Protein AF-A0A061RRJ2-F1 (afdb_monomer)

Secondary structure (DSSP, 8-state):
---HHHHHHHTT--SSHHHHS---TT---------SSHHHHHHHHHHHHHHHSPPPPSEEEEEEEEEPPP-PPPP------TTS-GGGHHHHHHHHH-TTEEEEEEEEE-SS-TTEEEEEEEEEHHHHHHHHHHHHHTT-TTS-HHHHHIIIIIIHHHHHTT-

Solvent-accessible surface area (backbone atoms only — not comparable to full-atom values): 9731 Å² total; per-residue (Å²): 130,79,53,73,59,57,51,38,45,74,72,74,42,72,83,51,71,77,73,73,53,72,91,43,99,89,56,89,84,81,92,71,79,92,63,87,46,66,53,21,52,49,7,51,50,43,45,51,48,59,74,77,41,78,81,50,81,61,73,43,74,49,77,72,68,23,41,33,68,62,90,62,76,71,70,90,67,82,84,53,57,96,89,51,64,67,78,48,51,84,49,49,61,50,38,72,74,34,93,56,42,41,81,46,70,80,32,82,21,62,89,91,44,84,77,45,76,20,22,25,40,34,30,28,22,82,52,49,61,56,52,16,54,52,16,37,59,35,58,42,85,86,49,53,63,66,53,24,45,46,46,41,26,25,42,48,41,51,51,68,71,71,113

Structure (mmCIF, N/CA/C/O backbone):
data_AF-A0A061RRJ2-F1
#
_entry.id   AF-A0A061RRJ2-F1
#
loop_
_atom_site.group_PDB
_atom_site.id
_atom_site.type_symbol
_atom_site.label_atom_id
_atom_site.label_alt_id
_atom_site.label_comp_id
_atom_site.label_asym_id
_atom_site.label_entity_id
_atom_site.label_seq_id
_atom_site.pdbx_PDB_ins_code
_atom_site.Cartn_x
_atom_site.Cartn_y
_atom_site.Cartn_z
_atom_site.occupancy
_atom_site.B_iso_or_equiv
_atom_site.auth_seq_id
_atom_site.auth_comp_id
_atom_site.auth_asym_id
_atom_site.auth_atom_id
_atom_site.pdbx_PDB_model_num
ATOM 1 N N . MET A 1 1 ? -15.143 20.075 -4.931 1.00 47.31 1 MET A N 1
ATOM 2 C CA . MET A 1 1 ? -15.137 18.683 -5.434 1.00 47.31 1 MET A CA 1
ATOM 3 C C . MET A 1 1 ? -16.566 18.163 -5.447 1.00 47.31 1 MET A C 1
ATOM 5 O O . MET A 1 1 ? -17.317 18.589 -4.573 1.00 47.31 1 MET A O 1
ATOM 9 N N . PRO A 1 2 ? -16.950 17.314 -6.417 1.00 54.75 2 PRO A N 1
ATOM 10 C CA . PRO A 1 2 ? -18.265 16.673 -6.421 1.00 54.75 2 PRO A CA 1
ATOM 11 C C . PRO A 1 2 ? -18.467 15.839 -5.149 1.00 54.75 2 PRO A C 1
ATOM 13 O O . PRO A 1 2 ? -17.498 15.345 -4.566 1.00 54.75 2 PRO A O 1
ATOM 16 N N . SER A 1 3 ? -19.717 15.679 -4.715 1.00 67.12 3 SER A N 1
ATOM 17 C CA . SER A 1 3 ? -20.041 14.717 -3.660 1.00 67.12 3 SER A CA 1
ATOM 18 C C . SER A 1 3 ? -19.741 13.284 -4.137 1.00 67.12 3 SER A C 1
ATOM 20 O O . SER A 1 3 ? -19.756 13.030 -5.346 1.00 67.12 3 SER A O 1
ATOM 22 N N . PRO A 1 4 ? -19.507 12.317 -3.229 1.00 61.19 4 PRO A N 1
ATOM 23 C CA . PRO A 1 4 ? -19.346 10.915 -3.616 1.00 61.19 4 PRO A CA 1
ATOM 24 C C . PRO A 1 4 ? -20.496 10.405 -4.497 1.00 61.19 4 PRO A C 1
ATOM 26 O O . PRO A 1 4 ? -20.253 9.717 -5.483 1.00 61.19 4 PRO A O 1
ATOM 29 N N . GLU A 1 5 ? -21.739 10.805 -4.210 1.00 68.62 5 GLU A N 1
ATOM 30 C CA . GLU A 1 5 ? -22.900 10.464 -5.043 1.00 68.62 5 GLU A CA 1
ATOM 31 C C . GLU A 1 5 ? -22.804 11.039 -6.459 1.00 68.62 5 GLU A C 1
ATOM 33 O O . GLU A 1 5 ? -23.085 10.330 -7.422 1.00 68.62 5 GLU A O 1
ATOM 38 N N . GLN A 1 6 ? -22.394 12.304 -6.598 1.00 72.94 6 GLN A N 1
ATOM 39 C CA . GLN A 1 6 ? -22.202 12.937 -7.905 1.00 72.94 6 GLN A CA 1
ATOM 40 C C . GLN A 1 6 ? -21.088 12.249 -8.702 1.00 72.94 6 GLN A C 1
ATOM 42 O O . GLN A 1 6 ? -21.236 12.053 -9.907 1.00 72.94 6 GLN A O 1
ATOM 47 N N . TYR A 1 7 ? -20.003 11.845 -8.034 1.00 68.88 7 TYR A N 1
ATOM 48 C CA . TYR A 1 7 ? -18.914 11.094 -8.655 1.00 68.88 7 TYR A CA 1
ATOM 49 C C . TYR A 1 7 ? -19.383 9.722 -9.160 1.00 68.88 7 TYR A C 1
ATOM 51 O O . TYR A 1 7 ? -19.261 9.442 -10.350 1.00 68.88 7 TYR A O 1
ATOM 59 N N . PHE A 1 8 ? -19.987 8.888 -8.308 1.00 69.19 8 PHE A N 1
ATOM 60 C CA . PHE A 1 8 ? -20.444 7.553 -8.720 1.00 69.19 8 PHE A CA 1
ATOM 61 C C . PHE A 1 8 ? -21.532 7.611 -9.796 1.00 69.19 8 PHE A C 1
ATOM 63 O O . PHE A 1 8 ? -21.497 6.833 -10.748 1.00 69.19 8 PHE A O 1
ATOM 70 N N . TRP A 1 9 ? -22.446 8.579 -9.706 1.00 74.94 9 TRP A N 1
ATOM 71 C CA . TRP A 1 9 ? -23.460 8.781 -10.736 1.00 74.94 9 TRP A CA 1
ATOM 72 C C . TRP A 1 9 ? -22.849 9.152 -12.094 1.00 74.94 9 TRP A C 1
ATOM 74 O O . TRP A 1 9 ? -23.300 8.641 -13.118 1.00 74.94 9 TRP A O 1
ATOM 84 N N . SER A 1 10 ? -21.785 9.964 -12.114 1.00 76.88 10 SER A N 1
ATOM 85 C CA . SER A 1 10 ? -21.071 10.310 -13.354 1.00 76.88 10 SER A CA 1
ATOM 86 C C . SER A 1 10 ? -20.431 9.100 -14.050 1.00 76.88 10 SER A C 1
ATOM 88 O O . SER A 1 10 ? -20.246 9.117 -15.263 1.00 76.88 10 SER A O 1
ATOM 90 N N . LEU A 1 11 ? -20.150 8.031 -13.295 1.00 71.06 11 LEU A N 1
ATOM 91 C CA . LEU A 1 11 ? -19.614 6.764 -13.798 1.00 71.06 11 LEU A CA 1
ATOM 92 C C . LEU A 1 11 ? -20.712 5.766 -14.208 1.00 71.06 11 LEU A C 1
ATOM 94 O O . LEU A 1 11 ? -20.408 4.623 -14.537 1.00 71.06 11 LEU A O 1
ATOM 98 N N . GLY A 1 12 ? -21.990 6.160 -14.149 1.00 75.62 12 GLY A N 1
ATOM 99 C CA . GLY A 1 12 ? -23.122 5.263 -14.396 1.00 75.62 12 GLY A CA 1
ATOM 100 C C . GLY A 1 12 ? -23.344 4.227 -13.289 1.00 75.62 12 GLY A C 1
ATOM 101 O O . GLY A 1 12 ? -24.054 3.246 -13.507 1.00 75.62 12 GLY A O 1
ATOM 102 N N . LEU A 1 13 ? -22.748 4.423 -12.107 1.00 72.88 13 LEU A N 1
ATOM 103 C CA . LEU A 1 13 ? -22.877 3.507 -10.977 1.00 72.88 13 LEU A CA 1
ATOM 104 C C . LEU A 1 13 ? -24.090 3.868 -10.098 1.00 72.88 13 LEU A C 1
ATOM 106 O O . LEU A 1 13 ? -24.445 5.045 -9.962 1.00 72.88 13 LEU A O 1
ATOM 110 N N . PRO A 1 14 ? -24.752 2.866 -9.490 1.00 68.44 14 PRO A N 1
ATOM 111 C CA . PRO A 1 14 ? -25.908 3.084 -8.627 1.00 68.44 14 PRO A CA 1
ATOM 112 C C . PRO A 1 14 ? -25.559 3.906 -7.374 1.00 68.44 14 PRO A C 1
ATOM 114 O O . PRO A 1 14 ? -24.470 3.806 -6.812 1.00 68.44 14 PRO A O 1
ATOM 117 N N . LYS A 1 15 ? -26.523 4.715 -6.909 1.00 63.34 15 LYS A N 1
ATOM 118 C CA . LYS A 1 15 ? -26.344 5.652 -5.780 1.00 63.34 15 LYS A CA 1
ATOM 119 C C . LYS A 1 15 ? -26.155 4.961 -4.425 1.00 63.34 15 LYS A C 1
ATOM 121 O O . LYS A 1 15 ? -25.614 5.553 -3.496 1.00 63.34 15 LYS A O 1
ATOM 126 N N . THR A 1 16 ? -26.613 3.721 -4.283 1.00 60.88 16 THR A N 1
ATOM 127 C CA . THR A 1 16 ? -26.566 2.990 -3.015 1.00 60.88 16 THR A CA 1
ATOM 128 C C . THR A 1 16 ? -25.280 2.175 -2.902 1.00 60.88 16 THR A C 1
ATOM 130 O O . THR A 1 16 ? -25.050 1.229 -3.653 1.00 60.88 16 THR A O 1
ATOM 133 N N . ARG A 1 17 ? -24.459 2.495 -1.893 1.00 56.56 17 ARG A N 1
ATOM 134 C CA . ARG A 1 17 ? -23.168 1.840 -1.589 1.00 56.56 17 ARG A CA 1
ATOM 135 C C . ARG A 1 17 ? -23.223 0.304 -1.616 1.00 56.56 17 ARG A C 1
ATOM 137 O O . ARG A 1 17 ? -22.302 -0.328 -2.119 1.00 56.56 17 ARG A O 1
ATOM 144 N N . GLY A 1 18 ? -24.321 -0.279 -1.123 1.00 55.06 18 GLY A N 1
ATOM 145 C CA . GLY A 1 18 ? -24.535 -1.732 -1.064 1.00 55.06 18 GLY A CA 1
ATOM 146 C C . GLY A 1 18 ? -24.726 -2.425 -2.419 1.00 55.06 18 GLY A C 1
ATOM 147 O O . GLY A 1 18 ? -24.710 -3.647 -2.472 1.00 55.06 18 GLY A O 1
ATOM 148 N N . THR A 1 19 ? -24.893 -1.670 -3.508 1.00 55.03 19 THR A N 1
ATOM 149 C CA . THR A 1 19 ? -24.956 -2.215 -4.878 1.00 55.03 19 THR A CA 1
ATOM 150 C C . THR A 1 19 ? -23.648 -2.046 -5.651 1.00 55.03 19 THR A C 1
ATOM 152 O O . THR A 1 19 ? -23.443 -2.727 -6.650 1.00 55.03 19 THR A O 1
ATOM 155 N N . VAL A 1 20 ? -22.746 -1.176 -5.178 1.00 58.25 20 VAL A N 1
ATOM 156 C CA . VAL A 1 20 ? -21.423 -0.949 -5.784 1.00 58.25 20 VAL A CA 1
ATOM 157 C C . VAL A 1 20 ? -20.440 -2.049 -5.377 1.00 58.25 20 VAL A C 1
ATOM 159 O O . VAL A 1 20 ? -19.668 -2.522 -6.207 1.00 58.25 20 VAL A O 1
ATOM 162 N N . PHE A 1 21 ? -20.497 -2.501 -4.121 1.00 58.69 21 PHE A N 1
ATOM 163 C CA . PHE A 1 21 ? -19.694 -3.623 -3.635 1.00 58.69 21 PHE A CA 1
ATOM 164 C C . PHE A 1 21 ? -20.575 -4.868 -3.508 1.00 58.69 21 PHE A C 1
ATOM 166 O O . PHE A 1 21 ? -21.401 -4.924 -2.595 1.00 58.69 21 PHE A O 1
ATOM 173 N N . PRO A 1 22 ? -20.448 -5.865 -4.404 1.00 56.50 22 PRO A N 1
ATOM 174 C CA . PRO A 1 22 ? -21.238 -7.079 -4.290 1.00 56.50 22 PRO A CA 1
ATOM 175 C C . PRO A 1 22 ? -20.864 -7.799 -2.992 1.00 56.50 22 PRO A C 1
ATOM 177 O O . PRO A 1 22 ? -19.691 -8.062 -2.743 1.00 56.50 22 PRO A O 1
ATOM 180 N N . VAL A 1 23 ? -21.855 -8.150 -2.175 1.00 60.72 23 VAL A N 1
ATOM 181 C CA . VAL A 1 23 ? -21.630 -8.999 -1.001 1.00 60.72 23 VAL A CA 1
ATOM 182 C C . VAL A 1 23 ? -21.307 -10.404 -1.510 1.00 60.72 23 VAL A C 1
ATOM 184 O O . VAL A 1 23 ? -22.187 -11.129 -1.973 1.00 60.72 23 VAL A O 1
ATOM 187 N N . ARG A 1 24 ? -20.026 -10.774 -1.489 1.00 69.06 24 ARG A N 1
ATOM 188 C CA . ARG A 1 24 ? -19.548 -12.131 -1.788 1.00 69.06 24 ARG A CA 1
ATOM 189 C C . ARG A 1 24 ? -18.813 -12.676 -0.571 1.00 69.06 24 ARG A C 1
ATOM 191 O O . ARG A 1 24 ? -18.217 -11.908 0.172 1.00 69.06 24 ARG A O 1
ATOM 198 N N . ALA A 1 25 ? -18.804 -13.998 -0.401 1.00 72.31 25 ALA A N 1
ATOM 199 C CA . ALA A 1 25 ? -18.144 -14.658 0.734 1.00 72.31 25 ALA A CA 1
ATOM 200 C C . ALA A 1 25 ? -16.634 -14.359 0.837 1.00 72.31 25 ALA A C 1
ATOM 202 O O . ALA A 1 25 ? -16.050 -14.492 1.903 1.00 72.31 25 ALA A O 1
ATOM 203 N N . ASN A 1 26 ? -16.008 -13.951 -0.268 1.00 70.44 26 ASN A N 1
ATOM 204 C CA . ASN A 1 26 ? -14.598 -13.580 -0.351 1.00 70.44 26 ASN A CA 1
ATOM 205 C C . ASN A 1 26 ? -14.359 -12.057 -0.343 1.00 70.44 26 ASN A C 1
ATOM 207 O O . ASN A 1 26 ? -13.258 -11.618 -0.668 1.00 70.44 26 ASN A O 1
ATOM 211 N N . ILE A 1 27 ? -15.384 -11.252 -0.044 1.00 73.12 27 ILE A N 1
ATOM 212 C CA . ILE A 1 27 ? -15.290 -9.794 0.058 1.00 73.12 27 ILE A CA 1
ATOM 213 C C . ILE A 1 27 ? -15.541 -9.407 1.513 1.00 73.12 27 ILE A C 1
ATOM 215 O O . ILE A 1 27 ? -16.649 -9.546 2.027 1.00 73.12 27 ILE A O 1
ATOM 219 N N . PHE A 1 28 ? -14.500 -8.890 2.158 1.00 76.12 28 PHE A N 1
ATOM 220 C CA . PHE A 1 28 ? -14.564 -8.373 3.519 1.00 76.12 28 PHE A CA 1
ATOM 221 C C . PHE A 1 28 ? -14.839 -6.871 3.463 1.00 76.12 28 PHE A C 1
ATOM 223 O O . PHE A 1 28 ? -14.078 -6.122 2.852 1.00 76.12 28 PHE A O 1
ATOM 230 N N . VAL A 1 29 ? -15.946 -6.437 4.067 1.00 75.88 29 VAL A N 1
ATOM 231 C CA . VAL A 1 29 ? -16.327 -5.021 4.132 1.00 75.88 29 VAL A CA 1
ATOM 232 C C . VAL A 1 29 ? -16.228 -4.555 5.573 1.00 75.88 29 VAL A C 1
ATOM 234 O O . VAL A 1 29 ? -16.956 -5.033 6.439 1.00 75.88 29 VAL A O 1
ATOM 237 N N . GLU A 1 30 ? -15.350 -3.587 5.804 1.00 73.19 30 GLU A N 1
ATOM 238 C CA . GLU A 1 30 ? -15.086 -3.030 7.122 1.00 73.19 30 GLU A CA 1
ATOM 239 C C . GLU A 1 30 ? -15.675 -1.623 7.243 1.00 73.19 30 GLU A C 1
ATOM 241 O O . GLU A 1 30 ? -15.426 -0.756 6.403 1.00 73.19 30 GLU A O 1
ATOM 246 N N . SER A 1 31 ? -16.415 -1.361 8.321 1.00 73.44 31 SER A N 1
ATOM 247 C CA . SER A 1 31 ? -16.716 0.016 8.718 1.00 73.44 31 SER A CA 1
ATOM 248 C C . SER A 1 31 ? -15.607 0.532 9.622 1.00 73.44 31 SER A C 1
ATOM 250 O O . SER A 1 31 ? -15.469 0.093 10.759 1.00 73.44 31 SER A O 1
ATOM 252 N N . VAL A 1 32 ? -14.822 1.477 9.113 1.00 72.62 32 VAL A N 1
ATOM 253 C CA . VAL A 1 32 ? -13.677 2.053 9.824 1.00 72.62 32 VAL A CA 1
ATOM 254 C C . VAL A 1 32 ? -13.974 3.471 10.306 1.00 72.62 32 VAL A C 1
ATOM 256 O O . VAL A 1 32 ? -14.551 4.289 9.586 1.00 72.62 32 VAL A O 1
ATOM 259 N N . GLU A 1 33 ? -13.554 3.786 11.531 1.00 80.50 33 GLU A N 1
ATOM 260 C CA . GLU A 1 33 ? -13.591 5.152 12.057 1.00 80.50 33 GLU A CA 1
ATOM 261 C C . GLU A 1 33 ? -12.654 6.042 11.236 1.00 80.50 33 GLU A C 1
ATOM 263 O O . GLU A 1 33 ? -11.536 5.629 10.927 1.00 80.50 33 GLU A O 1
ATOM 268 N N . LYS A 1 34 ? -13.075 7.265 10.898 1.00 78.75 34 LYS A N 1
ATOM 269 C CA . LYS A 1 34 ? -12.271 8.201 10.103 1.00 78.75 34 LYS A CA 1
ATOM 270 C C . LYS 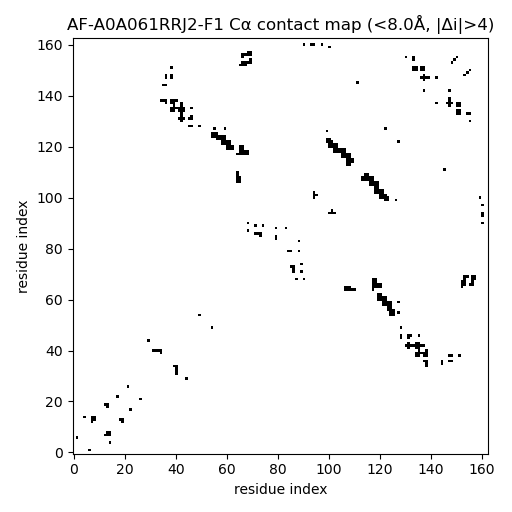A 1 34 ? -10.916 8.472 10.772 1.00 78.75 34 LYS A C 1
ATOM 272 O O . LYS A 1 34 ? -10.864 8.957 11.899 1.00 78.75 34 LYS A O 1
ATOM 277 N N . LYS A 1 35 ? -9.823 8.204 10.052 1.00 82.31 35 LYS A N 1
ATOM 278 C CA . LYS A 1 35 ? -8.449 8.530 10.472 1.00 82.31 35 LYS A CA 1
ATOM 279 C C . LYS A 1 35 ? -7.838 9.613 9.578 1.00 82.31 35 LYS A C 1
ATOM 281 O O . LYS A 1 35 ? -8.483 10.134 8.669 1.00 82.31 35 LYS A O 1
ATOM 286 N N . LYS A 1 36 ? -6.601 9.996 9.905 1.00 81.25 36 LYS A N 1
ATOM 287 C CA . LYS A 1 36 ? -5.814 11.038 9.221 1.00 81.25 36 LYS A CA 1
ATOM 288 C C . LYS A 1 36 ? -5.535 10.687 7.753 1.00 81.25 36 LYS A C 1
ATOM 290 O O . LYS A 1 36 ? -5.583 11.568 6.897 1.00 81.25 36 LYS A O 1
ATOM 295 N N . THR A 1 37 ? -5.290 9.408 7.494 1.00 79.69 37 THR A N 1
ATOM 296 C CA . THR A 1 37 ? -5.164 8.781 6.176 1.00 79.69 37 THR A CA 1
ATOM 297 C C . THR A 1 37 ? -5.964 7.481 6.179 1.00 79.69 37 THR A C 1
ATOM 299 O O . THR A 1 37 ? -6.211 6.894 7.240 1.00 79.69 37 THR A O 1
ATOM 302 N N . ASP A 1 38 ? -6.369 7.032 5.001 1.00 78.88 38 ASP A N 1
ATOM 303 C CA . ASP A 1 38 ? -6.945 5.704 4.793 1.00 78.88 38 ASP A CA 1
ATOM 304 C C . ASP A 1 38 ? -5.893 4.587 4.970 1.00 78.88 38 ASP A C 1
ATOM 306 O O . ASP A 1 38 ? -6.224 3.497 5.428 1.00 78.88 38 ASP A O 1
ATOM 310 N N . LEU A 1 39 ? -4.608 4.882 4.742 1.00 83.69 39 LEU A N 1
ATOM 311 C CA . LEU A 1 39 ? -3.466 3.992 4.991 1.00 83.69 39 LEU A CA 1
ATOM 312 C C . LEU A 1 39 ? -3.472 3.427 6.418 1.00 83.69 39 LEU A C 1
ATOM 314 O O . LEU A 1 39 ? -3.261 2.231 6.609 1.00 83.69 39 LEU A O 1
ATOM 318 N N . CYS A 1 40 ? -3.792 4.255 7.417 1.00 86.44 40 CYS A N 1
ATOM 319 C CA . CYS A 1 40 ? -3.910 3.801 8.803 1.00 86.44 40 CYS A CA 1
ATOM 320 C C . CYS A 1 40 ? -5.067 2.807 8.965 1.00 86.44 40 CYS A C 1
ATOM 322 O O . CYS A 1 40 ? -4.925 1.773 9.617 1.00 86.44 40 CYS A O 1
ATOM 324 N N . GLN A 1 41 ? -6.214 3.092 8.344 1.00 85.75 41 GLN A N 1
ATOM 325 C CA . GLN A 1 41 ? -7.379 2.209 8.392 1.00 85.75 41 GLN A CA 1
ATOM 326 C C . GLN A 1 41 ? -7.068 0.861 7.727 1.00 85.75 41 GLN A C 1
ATOM 328 O O . GLN A 1 41 ? -7.419 -0.181 8.276 1.00 85.75 41 GLN A O 1
ATOM 333 N N . HIS A 1 42 ? -6.338 0.873 6.607 1.00 83.62 42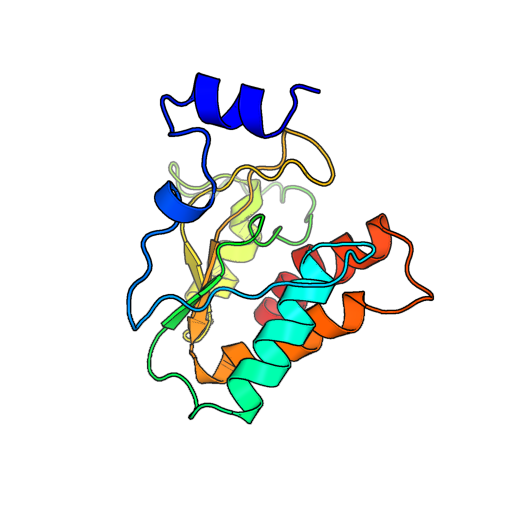 HIS A N 1
ATOM 334 C CA . HIS A 1 42 ? -5.850 -0.336 5.947 1.00 83.62 42 HIS A CA 1
ATOM 335 C C . HIS A 1 42 ? -4.868 -1.118 6.818 1.00 83.62 42 HIS A C 1
ATOM 337 O O . HIS A 1 42 ? -5.021 -2.329 6.949 1.00 83.62 42 HIS A O 1
ATOM 343 N N . GLY A 1 43 ? -3.913 -0.450 7.469 1.00 87.25 43 GLY A N 1
ATOM 344 C CA . GLY A 1 43 ? -2.979 -1.096 8.393 1.00 87.25 43 GLY A CA 1
ATOM 345 C C . GLY A 1 43 ? -3.686 -1.793 9.555 1.00 87.25 43 GLY A C 1
ATOM 346 O O . GLY A 1 43 ? -3.399 -2.954 9.846 1.00 87.25 43 GLY A O 1
ATOM 347 N N . LEU A 1 44 ? -4.665 -1.127 10.175 1.00 88.19 44 LEU A N 1
ATOM 348 C CA . LEU A 1 44 ? -5.464 -1.705 11.261 1.00 88.19 44 LEU A CA 1
ATOM 349 C C . LEU A 1 44 ? -6.314 -2.890 10.786 1.00 88.19 44 LEU A C 1
ATOM 351 O O . LEU A 1 44 ? -6.319 -3.934 11.440 1.00 88.19 44 LEU A O 1
ATOM 355 N N . PHE A 1 45 ? -6.992 -2.751 9.642 1.00 87.12 45 PHE A N 1
ATOM 356 C CA . PHE A 1 45 ? -7.779 -3.834 9.053 1.00 87.12 45 PHE A CA 1
ATOM 357 C C . PHE A 1 45 ? -6.905 -5.052 8.747 1.00 87.12 45 PHE A C 1
ATOM 359 O O . PHE A 1 45 ? -7.228 -6.155 9.179 1.00 87.12 45 PHE A O 1
ATOM 366 N N . LEU A 1 46 ? -5.782 -4.856 8.052 1.00 85.94 46 LEU A N 1
ATOM 367 C CA . LEU A 1 46 ? -4.876 -5.940 7.681 1.00 85.94 46 LEU A CA 1
ATOM 368 C C . LEU A 1 46 ? -4.262 -6.607 8.915 1.00 85.94 46 LEU A C 1
ATOM 370 O O . LEU A 1 46 ? -4.192 -7.830 8.967 1.00 85.94 46 LEU A O 1
ATOM 374 N N . THR A 1 47 ? -3.876 -5.828 9.930 1.00 87.62 47 THR A N 1
ATOM 375 C CA . THR A 1 47 ? -3.338 -6.368 11.190 1.00 87.62 47 THR A CA 1
ATOM 376 C C . THR A 1 47 ? -4.348 -7.303 11.845 1.00 87.62 47 THR A C 1
ATOM 378 O O . THR A 1 47 ? -4.000 -8.419 12.231 1.00 87.62 47 THR A O 1
ATOM 381 N N . ARG A 1 48 ? -5.617 -6.887 11.922 1.00 87.94 48 ARG A N 1
ATOM 382 C CA . ARG A 1 48 ? -6.668 -7.733 12.485 1.00 87.94 48 ARG A CA 1
ATOM 383 C C . ARG A 1 48 ? -6.962 -8.938 11.591 1.00 87.94 48 ARG A C 1
ATOM 385 O O . ARG A 1 48 ? -7.020 -10.058 12.090 1.00 87.94 48 ARG A O 1
ATOM 392 N N . PHE A 1 49 ? -7.058 -8.734 10.278 1.00 86.44 49 PHE A N 1
ATOM 393 C CA . PHE A 1 49 ? -7.276 -9.804 9.307 1.00 86.44 49 PHE A CA 1
ATOM 394 C C . PHE A 1 49 ? -6.230 -10.914 9.459 1.00 86.44 49 PHE A C 1
ATOM 396 O O . PHE A 1 49 ? -6.604 -12.072 9.623 1.00 86.44 49 PHE A O 1
ATOM 403 N N . PHE A 1 50 ? -4.940 -10.572 9.494 1.00 86.06 50 PHE A N 1
ATOM 404 C CA . PHE A 1 50 ? -3.862 -11.552 9.662 1.00 86.06 50 PHE A CA 1
ATOM 405 C C . PHE A 1 50 ? -3.788 -12.158 11.067 1.00 86.06 50 PHE A C 1
ATOM 407 O O . PHE A 1 50 ? -3.247 -13.248 11.218 1.00 86.06 50 PHE A O 1
ATOM 414 N N . SER A 1 51 ? -4.341 -11.498 12.091 1.00 84.62 51 SER A N 1
ATOM 415 C CA . SER A 1 51 ? -4.474 -12.106 13.423 1.00 84.62 51 SER A CA 1
ATOM 416 C C . SER A 1 51 ? -5.582 -13.165 13.491 1.00 84.62 51 SER A C 1
ATOM 418 O O . SER A 1 51 ? -5.495 -14.095 14.288 1.00 84.62 51 SER A O 1
ATOM 420 N N . GLU A 1 52 ? -6.609 -13.039 12.647 1.00 85.31 52 GLU A N 1
ATOM 421 C CA . GLU A 1 52 ? -7.798 -13.902 12.643 1.00 85.31 52 GLU A CA 1
ATOM 422 C C . GLU A 1 52 ? -7.745 -14.996 11.563 1.00 85.31 52 GLU A C 1
ATOM 424 O O . GLU A 1 52 ? -8.448 -16.001 11.664 1.00 85.31 52 GLU A O 1
ATOM 429 N N . HIS A 1 53 ? -6.917 -14.819 10.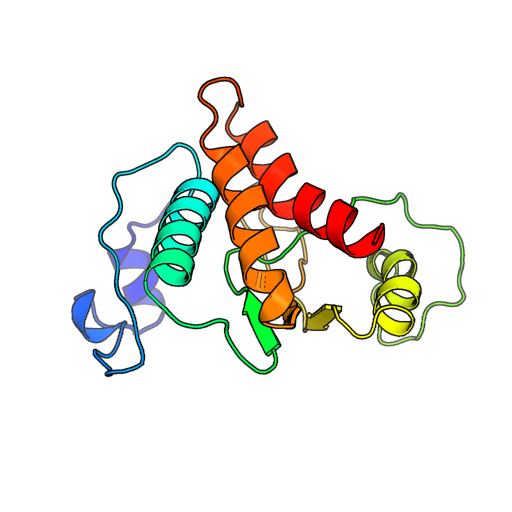531 1.00 81.56 53 HIS A N 1
ATOM 430 C CA . HIS A 1 53 ? -6.858 -15.699 9.367 1.00 81.56 53 HIS A CA 1
ATOM 431 C C . HIS A 1 53 ? -5.473 -16.324 9.203 1.00 81.56 53 HIS A C 1
ATOM 433 O O . HIS A 1 53 ? -4.447 -15.733 9.534 1.00 81.56 53 HIS A O 1
ATOM 439 N N . ALA A 1 54 ? -5.440 -17.535 8.641 1.00 73.94 54 ALA A N 1
ATOM 440 C CA . ALA A 1 54 ? -4.188 -18.182 8.274 1.00 73.94 54 ALA A CA 1
ATOM 441 C C . ALA A 1 54 ? -3.414 -17.342 7.246 1.00 73.94 54 ALA A C 1
ATOM 443 O O . ALA A 1 54 ? -4.005 -16.626 6.430 1.00 73.94 54 ALA A O 1
ATOM 444 N N . LYS A 1 55 ? -2.081 -17.476 7.258 1.00 75.38 55 LYS A N 1
ATOM 445 C CA . LYS A 1 55 ? -1.205 -16.794 6.300 1.00 75.38 55 LYS A CA 1
ATOM 446 C C . LYS A 1 55 ? -1.679 -17.051 4.874 1.00 75.38 55 LYS A C 1
ATOM 448 O O . LYS A 1 55 ? -1.928 -18.194 4.487 1.00 75.38 55 LYS A O 1
ATOM 453 N N . LEU A 1 56 ? -1.764 -15.984 4.086 1.00 80.19 56 LEU A N 1
ATOM 454 C CA . LEU A 1 56 ? -2.169 -16.088 2.692 1.00 80.19 56 LEU A CA 1
ATOM 455 C C . LEU A 1 56 ? -1.089 -16.833 1.897 1.00 80.19 56 LEU A C 1
ATOM 457 O O . LEU A 1 56 ? 0.088 -16.472 1.925 1.00 80.19 56 LEU A O 1
ATOM 461 N N . SER A 1 57 ? -1.489 -17.873 1.169 1.00 77.12 57 SER A N 1
ATOM 462 C CA . SER A 1 57 ? -0.634 -18.539 0.186 1.00 77.12 57 SER A CA 1
ATOM 463 C C . SER A 1 57 ? -0.717 -17.820 -1.163 1.00 77.12 57 SER A C 1
ATOM 465 O O . SER A 1 57 ? -1.809 -17.454 -1.592 1.00 77.12 57 SER A O 1
ATOM 467 N N . GLY A 1 58 ? 0.405 -17.676 -1.870 1.00 81.19 58 GLY A N 1
ATOM 468 C CA . GLY A 1 58 ? 0.448 -17.052 -3.198 1.00 81.19 58 GLY A CA 1
ATOM 469 C C . GLY A 1 58 ? 0.825 -15.572 -3.153 1.00 81.19 58 GLY A C 1
ATOM 470 O O . GLY A 1 58 ? 1.656 -15.178 -2.335 1.00 81.19 58 GLY A O 1
ATOM 471 N N . TYR A 1 59 ? 0.248 -14.771 -4.052 1.00 76.25 59 TYR A N 1
ATOM 472 C CA . TYR A 1 59 ? 0.507 -13.334 -4.165 1.00 76.25 59 TYR A CA 1
ATOM 473 C C . TYR A 1 59 ? -0.724 -12.520 -3.760 1.00 76.25 59 TYR A C 1
ATOM 475 O O . TYR A 1 59 ? -1.853 -12.854 -4.112 1.00 76.25 59 TYR A O 1
ATOM 483 N N . VAL A 1 60 ? -0.485 -11.433 -3.039 1.00 76.50 60 VAL A N 1
ATOM 484 C CA . VAL A 1 60 ? -1.463 -10.438 -2.612 1.00 76.50 60 VAL A CA 1
ATOM 485 C C . VAL A 1 60 ? -1.224 -9.179 -3.426 1.00 76.50 60 VAL A C 1
ATOM 487 O O . VAL A 1 60 ? -0.107 -8.662 -3.457 1.00 76.50 60 VAL A O 1
ATOM 490 N N . LEU A 1 61 ? -2.271 -8.695 -4.090 1.00 75.44 61 LEU A N 1
ATOM 491 C CA . LEU A 1 61 ? -2.241 -7.436 -4.823 1.00 75.44 61 LEU A CA 1
ATOM 492 C C . LEU A 1 61 ? -2.787 -6.318 -3.933 1.00 75.44 61 LEU A C 1
ATOM 494 O O . LEU A 1 61 ? -3.945 -6.358 -3.519 1.00 75.44 61 LEU A O 1
ATOM 498 N N . LEU A 1 62 ? -1.955 -5.320 -3.656 1.00 71.50 62 LEU A N 1
ATOM 499 C CA . LEU A 1 62 ? -2.335 -4.139 -2.888 1.00 71.50 62 LEU A CA 1
ATOM 500 C C . LEU A 1 62 ? -2.830 -3.058 -3.851 1.00 71.50 62 LEU A C 1
ATOM 502 O O . LEU A 1 62 ? -2.063 -2.546 -4.665 1.00 71.50 62 LEU A O 1
ATOM 506 N N . LEU A 1 63 ? -4.125 -2.743 -3.771 1.00 65.75 63 LEU A N 1
ATOM 507 C CA . LEU A 1 63 ? -4.810 -1.849 -4.712 1.00 65.75 63 LEU A CA 1
ATOM 508 C C . LEU A 1 63 ? -5.095 -0.447 -4.162 1.00 65.75 63 LEU A C 1
ATOM 510 O O . LEU A 1 63 ? -5.651 0.370 -4.892 1.00 65.75 63 LEU A O 1
ATOM 514 N N . ASN A 1 64 ? -4.753 -0.147 -2.907 1.00 56.44 64 ASN A N 1
ATOM 515 C CA . ASN A 1 64 ? -5.041 1.179 -2.369 1.00 56.44 64 ASN A CA 1
ATOM 516 C C . ASN A 1 64 ? -4.008 2.208 -2.829 1.00 56.44 64 ASN A C 1
ATOM 518 O O . ASN A 1 64 ? -2.821 1.994 -2.602 1.00 56.44 64 ASN A O 1
ATOM 522 N N . ASP A 1 65 ? -4.481 3.267 -3.494 1.00 56.06 65 ASP A N 1
ATOM 523 C CA . ASP A 1 65 ? -3.751 4.452 -3.989 1.00 56.06 65 ASP A CA 1
ATOM 524 C C . ASP A 1 65 ? -2.397 4.227 -4.695 1.00 56.06 65 ASP A C 1
ATOM 526 O O . ASP A 1 65 ? -1.648 5.166 -4.974 1.00 56.06 65 ASP A O 1
ATOM 530 N N . GLY A 1 66 ? -2.124 2.984 -5.099 1.00 53.88 66 GLY A N 1
ATOM 531 C CA . GLY A 1 66 ? -0.840 2.554 -5.631 1.00 53.88 66 GLY A CA 1
ATOM 532 C C . GLY A 1 66 ? 0.301 2.726 -4.622 1.00 53.88 66 GLY A C 1
ATOM 533 O O . GLY A 1 66 ? 0.270 3.542 -3.708 1.00 53.88 66 GLY A O 1
ATOM 534 N N . VAL A 1 67 ? 1.374 1.970 -4.806 1.00 55.56 67 VAL A N 1
ATOM 535 C CA . VAL A 1 67 ? 2.604 2.203 -4.055 1.00 55.56 67 VAL A CA 1
ATOM 536 C C . VAL A 1 67 ? 3.461 3.168 -4.863 1.00 55.56 67 VAL A C 1
ATOM 538 O O . VAL A 1 67 ? 3.803 2.897 -6.018 1.00 55.56 67 VAL A O 1
ATOM 541 N N . ARG A 1 68 ? 3.813 4.317 -4.276 1.00 63.59 68 ARG A N 1
ATOM 542 C CA . ARG A 1 68 ? 4.732 5.244 -4.939 1.00 63.59 68 ARG A CA 1
ATOM 543 C C . ARG A 1 68 ? 6.125 4.623 -4.922 1.00 63.59 68 ARG A C 1
ATOM 545 O O . ARG A 1 68 ? 6.613 4.173 -3.883 1.00 63.59 68 ARG A O 1
ATOM 552 N N . GLY A 1 69 ? 6.790 4.612 -6.074 1.00 53.88 69 GLY A N 1
ATOM 553 C CA . GLY A 1 69 ? 8.230 4.368 -6.092 1.00 53.88 69 GLY A CA 1
ATOM 554 C C . GLY A 1 69 ? 8.933 5.455 -5.274 1.00 53.88 69 GLY A C 1
ATOM 555 O O . GLY A 1 69 ? 8.445 6.591 -5.242 1.00 53.88 69 GLY A O 1
ATOM 556 N N . PRO A 1 70 ? 10.059 5.167 -4.601 1.00 51.31 70 PRO A N 1
ATOM 557 C CA . PRO A 1 70 ? 10.848 6.240 -4.021 1.00 51.31 70 PRO A CA 1
ATOM 558 C C . PRO A 1 70 ? 11.225 7.210 -5.141 1.00 51.31 70 PRO A C 1
ATOM 560 O O . PRO A 1 70 ? 11.591 6.799 -6.237 1.00 51.31 70 PRO A O 1
ATOM 563 N N . PHE A 1 71 ? 11.064 8.509 -4.908 1.00 51.44 71 PHE A N 1
ATOM 564 C CA . PHE A 1 71 ? 11.347 9.519 -5.923 1.00 51.44 71 PHE A CA 1
ATOM 565 C C . PHE A 1 71 ? 12.862 9.615 -6.131 1.00 51.44 71 PHE A C 1
ATOM 567 O O . PHE A 1 71 ? 13.536 10.463 -5.548 1.00 51.44 71 PHE A O 1
ATOM 574 N N . LEU A 1 72 ? 13.424 8.716 -6.935 1.00 47.28 72 LEU A N 1
ATOM 575 C CA . LEU A 1 72 ? 14.788 8.863 -7.408 1.00 47.28 72 LEU A CA 1
ATOM 576 C C . LEU A 1 72 ? 14.788 9.942 -8.488 1.00 47.28 72 LEU A C 1
ATOM 578 O O . LEU A 1 72 ? 13.909 9.986 -9.352 1.00 47.28 72 LEU A O 1
ATOM 582 N N . ARG A 1 73 ? 15.775 10.842 -8.429 1.00 47.03 73 ARG A N 1
ATOM 583 C CA . ARG A 1 73 ? 16.047 11.739 -9.556 1.00 47.03 73 ARG A CA 1
ATOM 584 C C . ARG A 1 73 ? 16.268 10.858 -10.791 1.00 47.03 73 ARG A C 1
ATOM 586 O O . ARG A 1 73 ? 16.942 9.838 -10.637 1.00 47.03 73 ARG A O 1
ATOM 593 N N . PRO A 1 74 ? 15.721 11.213 -11.969 1.00 44.88 74 PRO A N 1
ATOM 594 C CA . PRO A 1 74 ? 15.951 10.442 -13.184 1.00 44.88 74 PRO A CA 1
ATOM 595 C C . PRO A 1 74 ? 17.453 10.205 -13.327 1.00 44.88 74 PRO A C 1
ATOM 597 O O . PRO A 1 74 ? 18.218 11.172 -13.378 1.00 44.88 74 PRO A O 1
ATOM 600 N N . SER A 1 75 ? 17.891 8.944 -13.315 1.00 48.91 75 SER A N 1
ATOM 601 C CA . SER A 1 75 ? 19.254 8.661 -13.738 1.00 48.91 75 SER A CA 1
ATOM 602 C C . SER A 1 75 ? 19.331 9.028 -15.216 1.00 48.91 75 SER A C 1
ATOM 604 O O . SER A 1 75 ? 18.407 8.775 -15.988 1.00 48.91 75 SER A O 1
ATOM 606 N N . SER A 1 76 ? 20.429 9.653 -15.618 1.00 46.47 76 SER A N 1
ATOM 607 C CA . SER A 1 76 ? 20.728 9.989 -17.013 1.00 46.47 76 SER A CA 1
ATOM 608 C C . SER A 1 76 ? 20.982 8.752 -17.893 1.00 46.47 76 SER A C 1
ATOM 610 O O . SER A 1 76 ? 21.521 8.882 -18.988 1.00 46.47 76 SER A O 1
ATOM 612 N N . ASP A 1 77 ? 20.632 7.550 -17.426 1.00 50.25 77 ASP A N 1
ATOM 613 C CA . ASP A 1 77 ? 20.852 6.308 -18.154 1.00 50.25 77 ASP A CA 1
ATOM 614 C C . ASP A 1 77 ? 19.768 6.114 -19.214 1.00 50.25 77 ASP A C 1
ATOM 616 O O . ASP A 1 77 ? 18.627 5.733 -18.951 1.00 50.25 77 ASP A O 1
ATOM 620 N N . HIS A 1 78 ? 20.168 6.362 -20.458 1.00 51.75 78 HIS A N 1
ATOM 621 C CA . HIS A 1 78 ? 19.348 6.241 -21.660 1.00 51.75 78 HIS A CA 1
ATOM 622 C C . HIS A 1 78 ? 19.074 4.787 -22.097 1.00 51.75 78 HIS A C 1
ATOM 624 O O . HIS A 1 78 ? 18.471 4.573 -23.145 1.00 51.75 78 HIS A O 1
ATOM 630 N N . ASN A 1 79 ? 19.449 3.784 -21.296 1.00 53.50 79 ASN A N 1
ATOM 631 C CA . ASN A 1 79 ? 19.226 2.359 -21.580 1.00 53.50 79 ASN A CA 1
ATOM 632 C C . ASN A 1 79 ? 17.855 1.852 -21.085 1.00 53.50 79 ASN A C 1
ATOM 634 O O . ASN A 1 79 ? 17.712 0.698 -20.677 1.00 53.50 79 ASN A O 1
ATOM 638 N N . C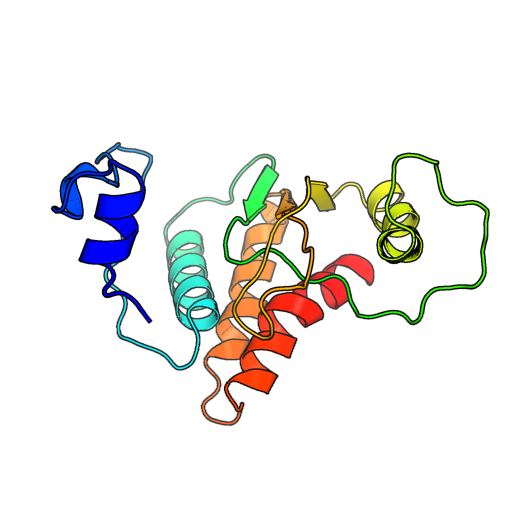YS A 1 80 ? 16.832 2.708 -21.098 1.00 55.06 80 CYS A N 1
ATOM 639 C CA . CYS A 1 80 ? 15.476 2.300 -20.743 1.00 55.06 80 CYS A CA 1
ATOM 640 C C . CYS A 1 80 ? 14.864 1.434 -21.847 1.00 55.06 80 CYS A C 1
ATOM 642 O O . CYS A 1 80 ? 14.907 1.779 -23.028 1.00 55.06 80 CYS A O 1
ATOM 644 N N . HIS A 1 81 ? 14.234 0.326 -21.453 1.00 58.66 81 HIS A N 1
ATOM 645 C CA . HIS A 1 81 ? 13.378 -0.441 -22.352 1.00 58.66 81 HIS A CA 1
ATOM 646 C C . HIS A 1 81 ? 12.284 0.490 -22.914 1.00 58.66 81 HIS A C 1
ATOM 648 O O . HIS A 1 81 ? 11.654 1.199 -22.127 1.00 58.66 81 HIS A O 1
ATOM 654 N N . PRO A 1 82 ? 12.005 0.493 -24.231 1.00 58.41 82 PRO A N 1
ATOM 655 C CA . PRO A 1 82 ? 11.152 1.502 -24.878 1.00 58.41 82 PRO A CA 1
ATOM 656 C C . PRO A 1 82 ? 9.703 1.539 -24.367 1.00 58.41 82 PRO A C 1
ATOM 658 O O . PRO A 1 82 ? 8.974 2.489 -24.632 1.00 58.41 82 PRO A O 1
ATOM 661 N N . THR A 1 83 ? 9.275 0.513 -23.633 1.00 61.44 83 THR A N 1
ATOM 662 C CA . THR A 1 83 ? 7.925 0.396 -23.067 1.00 61.44 83 THR A CA 1
ATOM 663 C C . THR A 1 83 ? 7.848 0.699 -21.567 1.00 61.44 83 THR A C 1
ATOM 665 O O . THR A 1 83 ? 6.754 0.659 -21.008 1.00 61.44 83 THR A O 1
ATOM 668 N N . ILE A 1 84 ? 8.974 0.968 -20.897 1.00 60.62 84 ILE A N 1
ATOM 669 C CA . ILE A 1 84 ? 9.028 1.200 -19.448 1.00 60.62 84 ILE A CA 1
ATOM 670 C C . ILE A 1 84 ? 9.344 2.679 -19.189 1.00 60.62 84 ILE A C 1
ATOM 672 O O . ILE A 1 84 ? 10.339 3.182 -19.714 1.00 60.62 84 ILE A O 1
ATOM 676 N N . PRO A 1 85 ? 8.540 3.394 -18.377 1.00 62.59 85 PRO A N 1
ATOM 677 C CA . PRO A 1 85 ? 8.826 4.782 -18.029 1.00 62.59 85 PRO A CA 1
ATOM 678 C C . PRO A 1 85 ? 10.206 4.944 -17.378 1.00 62.59 85 PRO A C 1
ATOM 680 O O . PRO A 1 85 ? 10.574 4.172 -16.493 1.00 62.59 85 PRO A O 1
ATOM 683 N N . SER A 1 86 ? 10.950 5.986 -17.757 1.00 64.62 86 SER A N 1
ATOM 684 C CA . SER A 1 86 ? 12.329 6.206 -17.286 1.00 64.62 86 SER A CA 1
ATOM 685 C C . SER A 1 86 ? 12.450 6.356 -15.769 1.00 64.62 86 SER A C 1
ATOM 687 O O . SER A 1 86 ? 13.424 5.901 -15.175 1.00 64.62 86 SER A O 1
ATOM 689 N N . TRP A 1 87 ? 11.433 6.920 -15.115 1.00 61.34 87 TRP A N 1
ATOM 690 C CA . TRP A 1 87 ? 11.379 7.025 -13.655 1.00 61.34 87 TRP A CA 1
ATOM 691 C C . TRP A 1 87 ? 11.305 5.658 -12.955 1.00 61.34 87 TRP A C 1
ATOM 693 O O . TRP A 1 87 ? 11.694 5.550 -11.795 1.00 61.34 87 TRP A O 1
ATOM 703 N N . PHE A 1 88 ? 10.819 4.616 -13.640 1.00 63.44 88 PHE A N 1
ATOM 704 C CA . PHE A 1 88 ? 10.655 3.272 -13.083 1.00 63.44 88 PHE A CA 1
ATOM 705 C C . PHE A 1 88 ? 11.917 2.407 -13.230 1.00 63.44 88 PHE A C 1
ATOM 707 O O . PHE A 1 88 ? 12.094 1.422 -12.512 1.00 63.44 88 PHE A O 1
ATOM 714 N N . HIS A 1 89 ? 12.825 2.783 -14.132 1.00 68.31 89 HIS A N 1
ATOM 715 C CA . HIS A 1 89 ? 14.024 2.008 -14.450 1.00 68.31 89 HIS A CA 1
ATOM 716 C C . HIS A 1 89 ? 14.901 1.655 -13.229 1.00 68.31 89 HIS A C 1
ATOM 718 O O . HIS A 1 89 ? 15.278 0.487 -13.105 1.00 68.31 89 HIS A O 1
ATOM 724 N N . PRO A 1 90 ? 15.148 2.563 -12.260 1.00 61.22 90 PRO A N 1
ATOM 725 C CA . PRO A 1 90 ? 15.913 2.220 -11.057 1.00 61.22 90 PRO A CA 1
ATOM 726 C C . PRO A 1 90 ? 15.270 1.128 -10.183 1.00 61.22 90 PRO A C 1
ATOM 728 O O . PRO A 1 90 ? 15.956 0.482 -9.390 1.00 61.22 90 PRO A O 1
ATOM 731 N N . PHE A 1 91 ? 13.955 0.920 -10.306 1.00 64.25 91 PHE A N 1
ATOM 732 C CA . PHE A 1 91 ? 13.212 -0.104 -9.565 1.00 64.25 91 PHE A CA 1
ATOM 733 C C . PHE A 1 91 ? 13.106 -1.410 -10.333 1.00 64.25 91 PHE A C 1
ATOM 735 O O . PHE A 1 91 ? 13.034 -2.469 -9.717 1.00 64.25 91 PHE A O 1
ATOM 742 N N . GLN A 1 92 ? 13.153 -1.350 -11.664 1.00 68.56 92 GLN A N 1
ATOM 743 C CA . GLN A 1 92 ? 13.025 -2.513 -12.532 1.00 68.56 92 GLN A CA 1
ATOM 744 C C . GLN A 1 92 ? 14.009 -3.624 -12.145 1.00 68.56 92 GLN A C 1
ATOM 746 O O . GLN A 1 92 ? 13.590 -4.757 -11.931 1.00 68.56 92 GLN A O 1
ATOM 751 N N . MET A 1 93 ? 15.297 -3.303 -11.988 1.00 65.25 93 MET A N 1
ATOM 752 C CA . MET A 1 93 ? 16.300 -4.304 -11.606 1.00 65.25 93 MET A CA 1
ATOM 753 C C . MET A 1 93 ? 16.044 -4.888 -10.218 1.00 65.25 93 MET A C 1
ATOM 755 O O . MET A 1 93 ? 16.243 -6.079 -10.009 1.00 65.25 93 MET A O 1
ATOM 759 N N . LYS A 1 94 ? 15.550 -4.084 -9.277 1.00 66.06 94 LYS A N 1
ATOM 760 C CA . LYS A 1 94 ? 15.231 -4.562 -7.930 1.00 66.06 94 LYS A CA 1
ATOM 761 C C . LYS A 1 94 ? 14.037 -5.518 -7.925 1.00 66.06 94 LYS A C 1
ATOM 763 O O . LYS A 1 94 ? 14.094 -6.538 -7.252 1.00 66.06 94 LYS A O 1
ATOM 768 N N . PHE A 1 95 ? 13.009 -5.245 -8.728 1.00 66.56 95 PHE A N 1
ATOM 769 C CA . PHE A 1 95 ? 11.886 -6.169 -8.914 1.00 66.56 95 PHE A CA 1
ATOM 770 C C . PHE A 1 95 ? 12.275 -7.429 -9.700 1.00 66.56 95 PHE A C 1
ATOM 772 O O . PHE A 1 95 ? 11.764 -8.501 -9.410 1.00 66.56 95 PHE A O 1
ATOM 779 N N . ILE A 1 96 ? 13.200 -7.337 -10.663 1.00 67.94 96 ILE A N 1
ATOM 780 C CA . ILE A 1 96 ? 13.727 -8.519 -11.372 1.00 67.94 96 ILE A CA 1
ATOM 781 C C . ILE A 1 96 ? 14.491 -9.437 -10.408 1.00 67.94 96 ILE A C 1
ATOM 783 O O . ILE A 1 96 ? 14.379 -10.657 -10.497 1.00 67.94 96 ILE A O 1
ATOM 787 N N . MET A 1 97 ? 15.265 -8.856 -9.490 1.00 68.56 97 MET A N 1
ATOM 788 C CA . MET A 1 97 ? 16.114 -9.609 -8.564 1.00 68.56 97 MET A CA 1
ATOM 789 C C . MET A 1 97 ? 15.360 -10.098 -7.314 1.00 68.56 97 MET A C 1
ATOM 791 O O . MET A 1 97 ? 15.807 -11.050 -6.675 1.00 68.56 97 MET A O 1
ATOM 795 N N . ASN A 1 98 ? 14.216 -9.496 -6.966 1.00 69.75 98 ASN A N 1
ATOM 796 C CA . ASN A 1 98 ? 13.407 -9.883 -5.810 1.00 69.75 98 ASN A CA 1
ATOM 797 C C . ASN A 1 98 ? 12.207 -10.755 -6.229 1.00 69.75 98 ASN A C 1
ATOM 799 O O . ASN A 1 98 ? 11.201 -10.275 -6.737 1.00 69.75 98 ASN A O 1
ATOM 803 N N . THR A 1 99 ? 12.271 -12.062 -5.956 1.00 72.94 99 THR A N 1
ATOM 804 C CA . THR A 1 99 ? 11.189 -13.012 -6.309 1.00 72.94 99 THR A CA 1
ATOM 805 C C . THR A 1 99 ? 9.941 -12.918 -5.420 1.00 72.94 99 THR A C 1
ATOM 807 O O . THR A 1 99 ? 8.920 -13.566 -5.695 1.00 72.94 99 THR A O 1
ATOM 810 N N . ASN A 1 100 ? 10.007 -12.131 -4.345 1.00 69.56 100 ASN A N 1
ATOM 811 C CA . ASN A 1 100 ? 8.920 -11.976 -3.388 1.00 69.56 100 ASN A CA 1
ATOM 812 C C . ASN A 1 100 ? 8.023 -10.770 -3.693 1.00 69.56 100 ASN A C 1
ATOM 814 O O . ASN A 1 100 ? 6.934 -10.674 -3.121 1.00 69.56 100 ASN A O 1
ATOM 818 N N . VAL A 1 101 ? 8.457 -9.877 -4.587 1.00 69.00 101 VAL A N 1
ATOM 819 C CA . VAL A 1 101 ? 7.793 -8.606 -4.867 1.00 69.00 101 VAL A CA 1
ATOM 820 C C . VAL A 1 101 ? 7.799 -8.333 -6.370 1.00 69.00 101 VAL A C 1
ATOM 822 O O . VAL A 1 101 ? 8.843 -8.351 -7.010 1.00 69.00 101 VAL A O 1
ATOM 825 N N . ALA A 1 102 ? 6.636 -8.022 -6.933 1.00 67.44 102 ALA A N 1
ATOM 826 C CA . ALA A 1 102 ? 6.483 -7.589 -8.314 1.00 67.44 102 ALA A CA 1
ATOM 827 C C . ALA A 1 102 ? 5.682 -6.284 -8.378 1.00 67.44 102 ALA A C 1
ATOM 829 O O . ALA A 1 102 ? 4.655 -6.136 -7.717 1.00 67.44 102 ALA A O 1
ATOM 830 N N . ALA A 1 103 ? 6.126 -5.342 -9.206 1.00 66.94 103 ALA A N 1
ATOM 831 C CA . ALA A 1 103 ? 5.313 -4.191 -9.578 1.00 66.94 103 ALA A CA 1
ATOM 832 C C . ALA A 1 103 ? 4.349 -4.575 -10.703 1.00 66.94 103 ALA A C 1
ATOM 834 O O . ALA A 1 103 ? 4.743 -5.213 -11.682 1.00 66.94 103 ALA A O 1
ATOM 835 N N . VAL A 1 104 ? 3.091 -4.167 -10.577 1.00 61.38 104 VAL A N 1
ATOM 836 C CA . VAL A 1 104 ? 2.017 -4.509 -11.507 1.00 61.38 104 VAL A CA 1
ATOM 837 C C . VAL A 1 104 ? 1.319 -3.242 -11.979 1.00 61.38 104 VAL A C 1
ATOM 839 O O . VAL A 1 104 ? 0.630 -2.567 -11.217 1.00 61.38 104 VAL A O 1
ATOM 842 N N . GLY A 1 105 ? 1.456 -2.962 -13.275 1.00 58.44 105 GLY A N 1
ATOM 843 C CA . GLY A 1 105 ? 0.704 -1.918 -13.965 1.00 58.44 105 GLY A CA 1
ATOM 844 C C . GLY A 1 105 ? 0.980 -0.496 -13.473 1.00 58.44 105 GLY A C 1
ATOM 845 O O . GLY A 1 105 ? 1.795 -0.248 -12.590 1.00 58.44 105 GLY A O 1
ATOM 846 N N . THR A 1 106 ? 0.286 0.457 -14.085 1.00 59.81 106 THR A N 1
ATOM 847 C CA . THR A 1 106 ? 0.365 1.876 -13.735 1.00 59.81 106 THR A CA 1
ATOM 848 C C . THR A 1 106 ? -0.940 2.314 -13.087 1.00 59.81 106 THR A C 1
ATOM 850 O O . THR A 1 106 ? -2.011 2.016 -13.613 1.00 59.81 106 THR A O 1
ATOM 853 N N . MET A 1 107 ? -0.859 3.052 -11.988 1.00 60.81 107 MET A N 1
ATOM 854 C CA . MET A 1 107 ? -1.997 3.613 -11.262 1.00 60.81 107 MET A CA 1
ATOM 855 C C . MET A 1 107 ? -1.919 5.140 -11.253 1.00 60.81 107 MET A C 1
ATOM 857 O O . MET A 1 107 ? -0.841 5.705 -11.385 1.00 60.81 107 MET A O 1
ATOM 861 N N . LEU A 1 108 ? -3.048 5.825 -11.097 1.00 55.44 108 LEU A N 1
ATOM 862 C CA . LEU A 1 108 ? -3.078 7.268 -10.857 1.00 55.44 108 LEU A CA 1
ATOM 863 C C . LEU A 1 108 ? -3.436 7.489 -9.389 1.00 55.44 108 LEU A C 1
ATOM 865 O O . LEU A 1 108 ? -4.522 7.102 -8.972 1.00 55.44 108 LEU A O 1
ATOM 869 N N . SER A 1 109 ? -2.531 8.101 -8.623 1.00 58.22 109 SER A N 1
ATOM 870 C CA . SER A 1 109 ? -2.805 8.511 -7.240 1.00 58.22 109 SER A CA 1
ATOM 871 C C . SER A 1 109 ? -3.174 9.990 -7.207 1.00 58.22 109 SER A C 1
ATOM 873 O O . SER A 1 109 ? -2.545 10.803 -7.887 1.00 58.22 109 SER A O 1
ATOM 875 N N . SER A 1 110 ? -4.178 10.349 -6.406 1.00 57.28 110 SER A N 1
ATOM 876 C CA . SER A 1 110 ? -4.647 11.735 -6.259 1.00 57.28 110 SER A CA 1
ATOM 877 C C . SER A 1 110 ? -4.354 12.354 -4.887 1.00 57.28 110 SER A C 1
ATOM 879 O O . SER A 1 110 ? -4.585 13.548 -4.706 1.00 57.28 110 SER A O 1
ATOM 881 N N . GLU A 1 111 ? -3.802 11.584 -3.941 1.00 56.81 111 GLU A N 1
ATOM 882 C CA . GLU A 1 111 ? -3.683 11.997 -2.534 1.00 56.81 111 GLU A CA 1
ATOM 883 C C . GLU A 1 111 ? -2.696 13.151 -2.273 1.00 56.81 111 GLU A C 1
ATOM 885 O O . GLU A 1 111 ? -2.971 14.004 -1.426 1.00 56.81 111 GLU A O 1
ATOM 890 N N . LEU A 1 112 ? -1.565 13.206 -2.993 1.00 56.91 112 LEU A N 1
ATOM 891 C CA . LEU A 1 112 ? -0.583 14.305 -2.898 1.00 56.91 112 LEU A CA 1
ATOM 892 C C . LEU A 1 112 ? -0.644 15.277 -4.085 1.00 56.91 112 LEU A C 1
ATOM 894 O O . LEU A 1 112 ? -0.367 16.464 -3.934 1.00 56.91 112 LEU A O 1
ATOM 898 N N . SER A 1 113 ? -0.958 14.772 -5.278 1.00 52.88 113 SER A N 1
ATOM 899 C CA . SER A 1 113 ? -1.084 15.530 -6.527 1.00 52.88 113 SER A CA 1
ATOM 900 C C . SER A 1 113 ? -1.695 14.616 -7.585 1.00 52.88 113 SER A C 1
ATOM 902 O O . SER A 1 113 ? -1.287 13.462 -7.690 1.00 52.88 113 SER A O 1
ATOM 904 N N . SER A 1 114 ? -2.613 15.133 -8.403 1.00 47.34 114 SER A N 1
ATOM 905 C CA . SER A 1 114 ? -3.355 14.428 -9.466 1.00 47.34 114 SER A CA 1
ATOM 906 C C . SER A 1 114 ? -2.508 13.907 -10.645 1.00 47.34 114 SER A C 1
ATOM 908 O O . SER A 1 114 ? -3.057 13.556 -11.684 1.00 47.34 114 SER A O 1
ATOM 910 N N . HIS A 1 115 ? -1.181 13.859 -10.511 1.00 44.50 115 HIS A N 1
ATOM 911 C CA . HIS A 1 115 ? -0.246 13.626 -11.617 1.00 44.50 115 HIS A CA 1
ATOM 912 C C . HIS A 1 115 ? 0.813 12.552 -11.334 1.00 44.50 115 HIS A C 1
ATOM 914 O O . HIS A 1 115 ? 1.707 12.353 -12.154 1.00 44.50 115 HIS A O 1
ATOM 920 N N . VAL A 1 116 ? 0.755 11.851 -10.196 1.00 50.56 116 VAL A N 1
ATOM 921 C CA . VAL A 1 116 ? 1.758 10.818 -9.901 1.00 50.56 116 VAL A CA 1
ATOM 922 C C . VAL A 1 116 ? 1.266 9.470 -10.413 1.00 50.56 116 VAL A C 1
ATOM 924 O O . VAL A 1 116 ? 0.403 8.831 -9.810 1.00 50.56 116 VAL A O 1
ATOM 92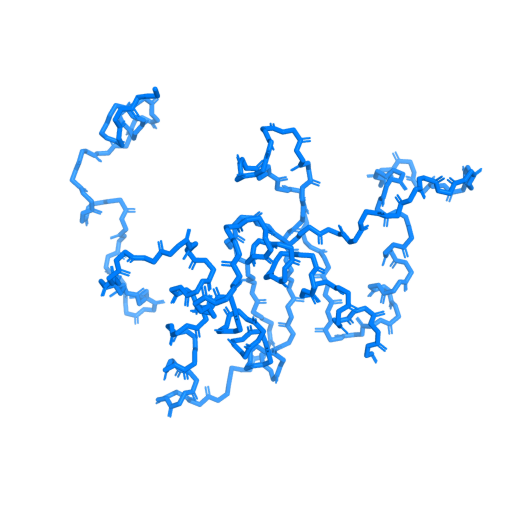7 N N . GLN A 1 117 ? 1.833 9.059 -11.547 1.00 52.09 117 GLN A N 1
ATOM 928 C CA . GLN A 1 117 ? 1.748 7.693 -12.046 1.00 52.09 117 GLN A CA 1
ATOM 929 C C . GLN A 1 117 ? 2.457 6.773 -11.035 1.00 52.09 117 GLN A C 1
ATOM 931 O O . GLN A 1 117 ? 3.660 6.876 -10.817 1.00 52.09 117 GLN A O 1
ATOM 936 N N . SER A 1 118 ? 1.675 5.941 -10.361 1.00 61.38 118 SER A N 1
ATOM 937 C CA . SER A 1 118 ? 2.061 4.964 -9.342 1.00 61.38 118 SER A CA 1
ATOM 938 C C . SER A 1 118 ? 2.042 3.547 -9.945 1.00 61.38 118 SER A C 1
ATOM 940 O O . SER A 1 118 ? 1.764 3.395 -11.137 1.00 61.38 118 SER A O 1
ATOM 942 N N . TYR A 1 119 ? 2.327 2.500 -9.171 1.00 64.06 119 TYR A N 1
ATOM 943 C CA . TYR A 1 119 ? 2.151 1.096 -9.581 1.00 64.06 119 TYR A CA 1
ATOM 944 C C . TYR A 1 119 ? 1.438 0.298 -8.488 1.00 64.06 119 TYR A C 1
ATOM 946 O O . TYR A 1 119 ? 1.521 0.646 -7.311 1.00 64.06 119 TYR A O 1
ATOM 954 N N . ALA A 1 120 ? 0.736 -0.779 -8.848 1.00 68.12 120 ALA A N 1
ATOM 955 C CA . ALA A 1 120 ? 0.251 -1.721 -7.843 1.00 68.12 120 ALA A CA 1
ATOM 956 C C . ALA A 1 120 ? 1.407 -2.627 -7.408 1.00 68.12 120 ALA A C 1
ATOM 958 O O . ALA A 1 120 ? 2.275 -2.973 -8.211 1.00 68.12 120 ALA A O 1
ATOM 959 N N . LEU A 1 121 ? 1.424 -3.031 -6.143 1.00 71.44 121 LEU A N 1
ATOM 960 C CA . LEU A 1 121 ? 2.422 -3.966 -5.634 1.00 71.44 121 LEU A CA 1
ATOM 961 C C . LEU A 1 121 ? 1.777 -5.342 -5.471 1.00 71.44 121 LEU A C 1
ATOM 963 O O . LEU A 1 121 ? 0.785 -5.486 -4.755 1.00 71.44 121 LEU A O 1
ATOM 967 N N . ALA A 1 122 ? 2.345 -6.345 -6.133 1.00 74.62 122 ALA A N 1
ATOM 968 C CA . ALA A 1 122 ? 2.062 -7.747 -5.878 1.00 74.62 122 ALA A CA 1
ATOM 969 C C . ALA A 1 122 ? 3.162 -8.312 -4.977 1.00 74.62 122 ALA A C 1
ATOM 971 O O . ALA A 1 122 ? 4.323 -8.395 -5.372 1.00 74.62 122 ALA A O 1
ATOM 972 N N . ILE A 1 123 ? 2.799 -8.710 -3.764 1.00 76.44 123 ILE A N 1
ATOM 973 C CA . ILE A 1 123 ? 3.725 -9.271 -2.773 1.00 76.44 123 ILE A CA 1
ATOM 974 C C . ILE A 1 123 ? 3.348 -10.703 -2.461 1.00 76.44 123 ILE A C 1
ATOM 976 O O . ILE A 1 123 ? 2.173 -11.057 -2.510 1.00 76.44 123 ILE A O 1
ATOM 980 N N . ARG A 1 124 ? 4.313 -11.548 -2.105 1.00 78.81 124 ARG A N 1
ATOM 981 C CA . ARG A 1 124 ? 3.963 -12.864 -1.563 1.00 78.81 124 ARG A CA 1
ATOM 982 C C . ARG A 1 124 ? 3.164 -12.717 -0.271 1.00 78.81 124 ARG A C 1
ATOM 984 O O . ARG A 1 124 ? 3.411 -11.818 0.527 1.00 78.81 124 ARG A O 1
ATOM 991 N N . GLY A 1 125 ? 2.215 -13.618 -0.043 1.00 77.75 125 GLY A N 1
ATOM 992 C CA . GLY A 1 125 ? 1.305 -13.530 1.099 1.00 77.75 125 GLY A CA 1
ATOM 993 C C . GLY A 1 125 ? 2.002 -13.593 2.462 1.00 77.75 125 GLY A C 1
ATOM 994 O O . GLY A 1 125 ? 1.530 -12.970 3.406 1.00 77.75 125 GLY A O 1
ATOM 995 N N . ASN A 1 126 ? 3.180 -14.221 2.558 1.00 77.00 126 ASN A N 1
ATOM 996 C CA . ASN A 1 126 ? 4.010 -14.182 3.768 1.00 77.00 126 ASN A 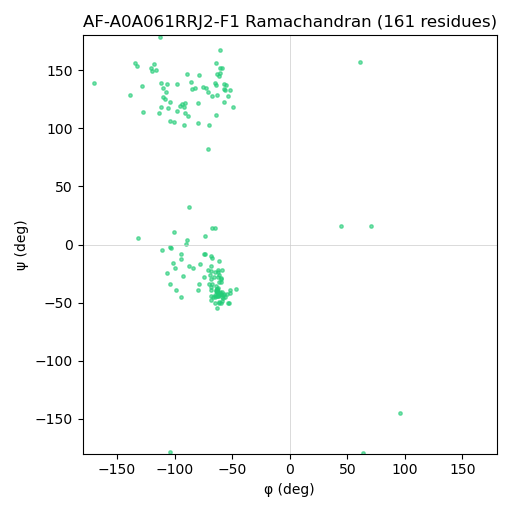CA 1
ATOM 997 C C . ASN A 1 126 ? 4.615 -12.794 4.061 1.00 77.00 126 ASN A C 1
ATOM 999 O O . ASN A 1 126 ? 5.014 -12.548 5.193 1.00 77.00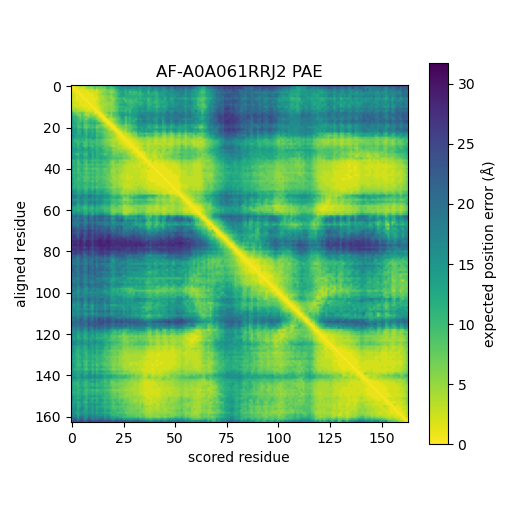 126 ASN A O 1
ATOM 1003 N N . LEU A 1 127 ? 4.674 -11.900 3.069 1.00 78.88 127 LEU A N 1
ATOM 1004 C CA . LEU A 1 127 ? 5.084 -10.500 3.217 1.00 78.88 127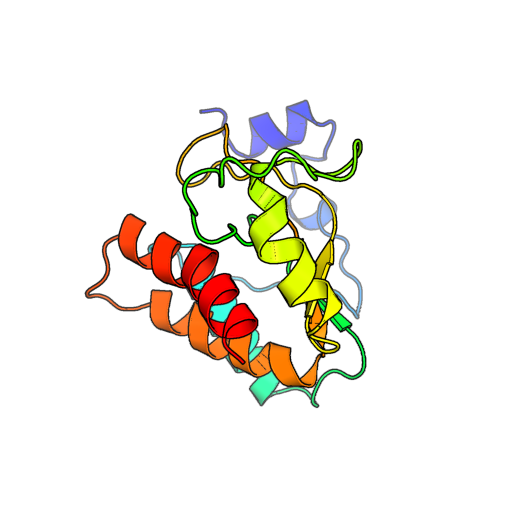 LEU A CA 1
ATOM 1005 C C . LEU A 1 127 ? 3.897 -9.545 3.417 1.00 78.88 127 LEU A C 1
ATOM 1007 O O . LEU A 1 127 ? 4.091 -8.368 3.716 1.00 78.88 127 LEU A O 1
ATOM 1011 N N . ALA A 1 128 ? 2.661 -10.024 3.277 1.00 80.62 128 ALA A N 1
ATOM 1012 C CA . ALA A 1 128 ? 1.485 -9.178 3.449 1.00 80.62 128 ALA A CA 1
ATOM 1013 C C . ALA A 1 128 ? 1.288 -8.738 4.913 1.00 80.62 128 ALA A C 1
ATOM 1015 O O . ALA A 1 128 ? 0.849 -7.617 5.165 1.00 80.62 128 ALA A O 1
ATOM 1016 N N . GLU A 1 129 ? 1.716 -9.562 5.875 1.00 83.19 129 GLU A N 1
ATOM 1017 C CA . GLU A 1 129 ? 1.795 -9.183 7.295 1.00 83.19 129 GLU A CA 1
ATOM 1018 C C . GLU A 1 129 ? 2.736 -7.991 7.516 1.00 83.19 129 GLU A C 1
ATOM 1020 O O . GLU A 1 129 ? 2.401 -7.063 8.250 1.00 83.19 129 GLU A O 1
ATOM 1025 N N . PHE A 1 130 ? 3.879 -7.965 6.827 1.00 85.69 130 PHE A N 1
ATOM 1026 C CA . PHE A 1 130 ? 4.820 -6.849 6.912 1.00 85.69 130 PHE A CA 1
ATOM 1027 C C . PHE A 1 130 ? 4.197 -5.545 6.397 1.00 85.69 130 PHE A C 1
ATOM 1029 O O . PHE A 1 130 ? 4.335 -4.497 7.028 1.00 85.69 130 PHE A O 1
ATOM 1036 N N . THR A 1 131 ? 3.436 -5.607 5.298 1.00 83.75 131 THR A N 1
ATOM 1037 C CA . THR A 1 131 ? 2.660 -4.450 4.824 1.00 83.75 131 THR A CA 1
ATOM 1038 C C . THR A 1 131 ? 1.700 -3.936 5.891 1.00 83.75 131 THR A C 1
ATOM 1040 O O . THR A 1 131 ? 1.614 -2.725 6.089 1.00 83.75 131 THR A O 1
ATOM 1043 N N . ALA A 1 132 ? 1.005 -4.829 6.602 1.00 86.94 132 ALA A N 1
ATOM 1044 C CA . ALA A 1 132 ? 0.090 -4.434 7.670 1.00 86.94 132 ALA A CA 1
ATOM 1045 C C . ALA A 1 132 ? 0.807 -3.621 8.758 1.00 86.94 132 ALA A C 1
ATOM 1047 O O . ALA A 1 132 ? 0.310 -2.571 9.164 1.00 86.94 132 ALA A O 1
ATOM 1048 N N . THR A 1 133 ? 2.004 -4.059 9.166 1.00 86.56 133 THR A N 1
ATOM 1049 C CA . THR A 1 133 ? 2.830 -3.352 10.153 1.00 86.56 133 THR A CA 1
ATOM 1050 C C . THR A 1 133 ? 3.230 -1.959 9.672 1.00 86.56 133 THR A C 1
ATOM 1052 O O . THR A 1 133 ? 2.998 -0.986 10.386 1.00 86.56 133 THR A O 1
ATOM 1055 N N . VAL A 1 134 ? 3.763 -1.837 8.451 1.00 86.44 134 VAL A N 1
ATOM 1056 C CA . VAL A 1 134 ? 4.193 -0.540 7.895 1.00 86.44 134 VAL A CA 1
ATOM 1057 C C . VAL A 1 134 ? 3.017 0.431 7.781 1.00 86.44 134 VAL A C 1
ATOM 1059 O O . VAL A 1 134 ? 3.128 1.597 8.154 1.00 86.44 134 VAL A O 1
ATOM 1062 N N . LEU A 1 135 ? 1.862 -0.039 7.306 1.00 87.31 135 LEU A N 1
ATOM 1063 C CA . LEU A 1 135 ? 0.672 0.800 7.192 1.00 87.31 135 LEU A CA 1
ATOM 1064 C C . LEU A 1 135 ? 0.117 1.204 8.565 1.00 87.31 135 LEU A C 1
ATOM 1066 O O . LEU A 1 135 ? -0.345 2.333 8.723 1.00 87.31 135 LEU A O 1
ATOM 1070 N N . ALA A 1 136 ? 0.209 0.343 9.581 1.00 88.69 136 ALA A N 1
ATOM 1071 C CA . ALA A 1 136 ? -0.205 0.679 10.942 1.00 88.69 136 ALA A CA 1
ATOM 1072 C C . ALA A 1 136 ? 0.664 1.789 11.572 1.00 88.69 136 ALA A C 1
ATOM 1074 O O . ALA A 1 136 ? 0.151 2.576 12.368 1.00 88.69 136 ALA A O 1
ATOM 1075 N N . GLU A 1 137 ? 1.937 1.938 11.175 1.00 89.38 137 GLU A N 1
ATOM 1076 C CA . GLU A 1 137 ? 2.789 3.061 11.614 1.00 89.38 137 GLU A CA 1
ATOM 1077 C C . GLU A 1 137 ? 2.191 4.425 11.218 1.00 89.38 137 GLU A C 1
ATOM 1079 O O . GLU A 1 137 ? 2.340 5.414 11.941 1.00 89.38 137 GLU A O 1
ATOM 1084 N N . THR A 1 138 ? 1.437 4.482 10.113 1.00 87.62 138 THR A N 1
ATOM 1085 C CA . THR A 1 138 ? 0.770 5.712 9.647 1.00 87.62 138 THR A CA 1
ATOM 1086 C C . THR A 1 138 ? -0.352 6.184 10.581 1.00 87.62 138 THR A C 1
ATOM 1088 O O . THR A 1 138 ? -0.809 7.322 10.481 1.00 87.62 138 THR A O 1
ATOM 1091 N N . CYS A 1 139 ? -0.770 5.352 11.542 1.00 88.56 139 CYS A N 1
ATOM 1092 C CA . CYS A 1 139 ? -1.712 5.737 12.590 1.00 88.56 139 CYS A CA 1
ATOM 1093 C C . CYS A 1 139 ? -1.107 6.654 13.660 1.00 88.56 139 CYS A C 1
ATOM 1095 O O . CYS A 1 139 ? -1.845 7.162 14.508 1.00 88.56 139 CYS A O 1
ATOM 1097 N N . SER A 1 140 ? 0.213 6.870 13.648 1.00 88.00 140 SER A N 1
ATOM 1098 C CA . SER A 1 140 ? 0.903 7.696 14.635 1.00 88.00 140 SER A CA 1
ATOM 1099 C C . SER A 1 140 ? 0.281 9.093 14.757 1.00 88.00 140 SER A C 1
ATOM 1101 O O . SER A 1 140 ? 0.128 9.843 13.784 1.00 88.00 140 SER A O 1
ATOM 1103 N N . ALA A 1 141 ? -0.045 9.483 15.994 1.00 82.06 141 ALA A N 1
ATOM 1104 C CA . ALA A 1 141 ? -0.539 10.826 16.289 1.00 82.06 141 ALA A CA 1
ATOM 1105 C C . ALA A 1 141 ? 0.487 11.906 15.897 1.00 82.06 141 ALA A C 1
ATOM 1107 O O . ALA A 1 141 ? 0.085 12.994 15.482 1.00 82.06 141 ALA A O 1
ATOM 1108 N N . ASN A 1 142 ? 1.778 11.559 15.939 1.00 88.62 142 ASN A N 1
ATOM 1109 C CA . ASN A 1 142 ? 2.903 12.464 15.711 1.00 88.62 142 ASN A CA 1
ATOM 1110 C C . ASN A 1 142 ? 3.162 12.776 14.232 1.00 88.62 142 ASN A C 1
ATOM 1112 O O . ASN A 1 142 ? 3.852 13.745 13.944 1.00 88.62 142 ASN A O 1
ATOM 1116 N N . PHE A 1 143 ? 2.630 11.988 13.295 1.00 88.31 143 PHE A N 1
ATOM 1117 C CA . PHE A 1 143 ? 2.822 12.249 11.867 1.00 88.31 143 PHE A CA 1
ATOM 1118 C C . PHE A 1 143 ? 1.799 13.251 11.347 1.00 88.31 143 PHE A C 1
ATOM 1120 O O . PHE A 1 143 ? 0.602 13.105 11.566 1.00 88.31 143 PHE A O 1
ATOM 1127 N N . SER A 1 144 ? 2.213 14.246 10.579 1.00 89.69 144 SER A N 1
ATOM 1128 C CA . SER A 1 144 ? 1.311 14.985 9.696 1.00 89.69 144 SER A CA 1
ATOM 1129 C C . SER A 1 144 ? 0.672 14.051 8.654 1.00 89.69 144 SER A C 1
ATOM 1131 O O . SER A 1 144 ? 1.092 12.904 8.466 1.00 89.69 144 SER A O 1
ATOM 1133 N N . LYS A 1 145 ? -0.366 14.528 7.947 1.00 83.81 145 LYS A N 1
ATOM 1134 C CA . LYS A 1 145 ? -0.974 13.757 6.847 1.00 83.81 145 LYS A CA 1
ATOM 1135 C C . LYS A 1 145 ? 0.082 13.393 5.795 1.00 83.81 145 LYS A C 1
ATOM 1137 O O . LYS A 1 145 ? 0.162 12.242 5.385 1.00 83.81 145 LYS A O 1
ATOM 1142 N N . THR A 1 146 ? 0.923 14.354 5.417 1.00 83.75 146 THR A N 1
ATOM 1143 C CA . THR A 1 146 ? 1.995 14.161 4.434 1.00 83.75 146 THR A CA 1
ATOM 1144 C C . THR A 1 146 ? 3.020 13.132 4.898 1.00 83.75 146 THR A C 1
ATOM 1146 O O . THR A 1 146 ? 3.379 12.254 4.124 1.00 83.75 146 THR A O 1
ATOM 1149 N N . GLU A 1 147 ? 3.460 13.187 6.157 1.00 86.75 147 GLU A N 1
ATOM 1150 C CA . GLU A 1 147 ? 4.390 12.187 6.704 1.00 86.75 147 GLU A CA 1
ATOM 1151 C C . GLU A 1 147 ? 3.767 10.790 6.728 1.00 86.75 147 GLU A C 1
ATOM 1153 O O . GLU A 1 147 ? 4.423 9.821 6.360 1.00 86.75 147 GLU A O 1
ATOM 1158 N N . SER A 1 148 ? 2.482 10.692 7.074 1.00 85.62 148 SER A N 1
ATOM 1159 C CA . SER A 1 148 ? 1.741 9.425 7.052 1.00 85.62 148 SER A CA 1
ATOM 1160 C C . SER A 1 148 ? 1.712 8.819 5.643 1.00 85.62 148 SER A C 1
ATOM 1162 O O . SER A 1 148 ? 1.944 7.622 5.485 1.00 85.62 148 SER A O 1
ATOM 1164 N N . ILE A 1 149 ? 1.492 9.648 4.616 1.00 81.06 149 ILE A N 1
ATOM 1165 C CA . ILE A 1 149 ? 1.527 9.225 3.210 1.00 81.06 149 ILE A CA 1
ATOM 1166 C C . ILE A 1 149 ? 2.943 8.812 2.792 1.00 81.06 149 ILE A C 1
ATOM 1168 O O . ILE A 1 149 ? 3.123 7.768 2.172 1.00 81.06 149 ILE A O 1
ATOM 1172 N N . LEU A 1 150 ? 3.970 9.587 3.152 1.00 81.00 150 LEU A N 1
ATOM 1173 C CA . LEU A 1 150 ? 5.358 9.245 2.825 1.00 81.00 150 LEU A CA 1
ATOM 1174 C C . LEU A 1 150 ? 5.772 7.904 3.442 1.00 81.00 150 LEU A C 1
ATOM 1176 O O . LEU A 1 150 ? 6.402 7.096 2.766 1.00 81.00 150 LEU A O 1
ATOM 1180 N N . VAL A 1 151 ? 5.388 7.632 4.689 1.00 83.62 151 VAL A N 1
ATOM 1181 C CA . VAL A 1 151 ? 5.662 6.344 5.343 1.00 83.62 151 VAL A CA 1
ATOM 1182 C C . VAL A 1 151 ? 4.923 5.200 4.646 1.00 83.62 151 VAL A C 1
ATOM 1184 O O . VAL A 1 151 ? 5.550 4.201 4.296 1.00 83.62 151 VAL A O 1
ATOM 1187 N N . GLY A 1 152 ? 3.615 5.343 4.418 1.00 78.81 152 GLY A N 1
ATOM 1188 C CA .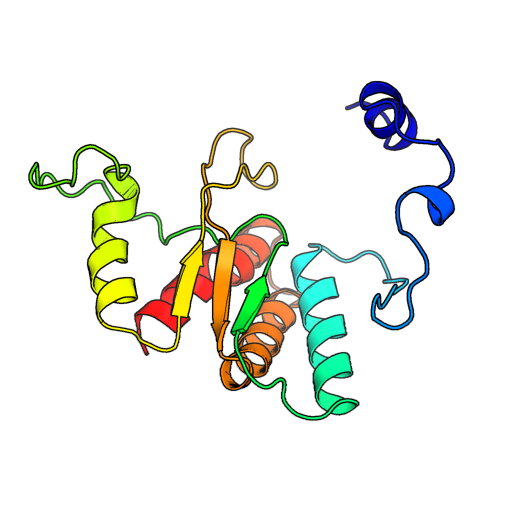 GLY A 1 152 ? 2.781 4.248 3.919 1.00 78.81 152 GLY A CA 1
ATOM 1189 C C . GLY A 1 152 ? 2.891 3.979 2.416 1.00 78.81 152 GLY A C 1
ATOM 1190 O O . GLY A 1 152 ? 2.822 2.824 2.011 1.00 78.81 152 GLY A O 1
ATOM 1191 N N . GLU A 1 153 ? 3.097 5.003 1.585 1.00 76.62 153 GLU A N 1
ATOM 1192 C CA . GLU A 1 153 ? 3.153 4.843 0.124 1.00 76.62 153 GLU A CA 1
ATOM 1193 C C . GLU A 1 153 ? 4.584 4.774 -0.419 1.00 76.62 153 GLU A C 1
ATOM 1195 O O . GLU A 1 153 ? 4.840 3.998 -1.333 1.00 76.62 153 GLU A O 1
ATOM 1200 N N . VAL A 1 154 ? 5.523 5.565 0.117 1.00 74.62 154 VAL A N 1
ATOM 1201 C CA . VAL A 1 154 ? 6.927 5.575 -0.346 1.00 74.62 154 VAL A CA 1
ATOM 1202 C C . VAL A 1 154 ? 7.791 4.640 0.496 1.00 74.62 154 VAL A C 1
ATOM 1204 O O . VAL A 1 154 ? 8.571 3.853 -0.043 1.00 74.62 154 VAL A O 1
ATOM 1207 N N . GLY A 1 155 ? 7.642 4.702 1.821 1.00 75.62 155 GLY A N 1
ATOM 1208 C CA . GLY A 1 155 ? 8.396 3.876 2.762 1.00 75.62 155 GLY A CA 1
ATOM 1209 C C . GLY A 1 155 ? 8.145 2.382 2.568 1.00 75.62 155 GLY A C 1
ATOM 1210 O O . GLY A 1 155 ? 9.071 1.589 2.723 1.00 75.62 155 GLY A O 1
ATOM 1211 N N . LEU A 1 156 ? 6.936 1.999 2.149 1.00 77.44 156 LEU A N 1
ATOM 1212 C CA . LEU A 1 156 ? 6.610 0.612 1.824 1.00 77.44 156 LEU A CA 1
ATOM 1213 C C . LEU A 1 156 ? 7.465 0.081 0.662 1.00 77.44 156 LEU A C 1
ATOM 1215 O O . LEU A 1 156 ? 8.099 -0.964 0.803 1.00 77.44 156 LEU A O 1
ATOM 1219 N N . SER A 1 157 ? 7.550 0.825 -0.449 1.00 71.75 157 SER A N 1
ATOM 1220 C CA . SER A 1 157 ? 8.455 0.489 -1.558 1.00 71.75 157 SER A CA 1
ATOM 1221 C C . SER A 1 157 ? 9.906 0.446 -1.104 1.00 71.75 157 SER A C 1
ATOM 1223 O O . SER A 1 157 ? 10.608 -0.509 -1.410 1.00 71.75 157 SER A O 1
ATOM 1225 N N . ASP A 1 158 ? 10.372 1.471 -0.385 1.00 72.88 158 ASP A N 1
ATOM 1226 C CA . ASP A 1 158 ? 11.775 1.556 0.029 1.00 72.88 158 ASP A CA 1
ATOM 1227 C C . ASP A 1 158 ? 12.189 0.354 0.889 1.00 72.88 158 ASP A C 1
ATOM 1229 O O . ASP A 1 158 ? 13.260 -0.206 0.672 1.00 72.88 158 ASP A O 1
ATOM 1233 N N . ARG A 1 159 ? 11.326 -0.101 1.806 1.00 78.19 159 ARG A N 1
ATOM 1234 C CA . ARG A 1 159 ? 11.608 -1.276 2.640 1.00 78.19 159 ARG A CA 1
ATOM 1235 C C . ARG A 1 159 ? 11.625 -2.571 1.824 1.00 78.19 159 ARG A C 1
ATOM 1237 O O . ARG A 1 159 ? 12.606 -3.304 1.894 1.00 78.19 159 ARG A O 1
ATOM 1244 N N . PHE A 1 160 ? 10.621 -2.808 0.977 1.00 73.31 160 PHE A N 1
ATOM 1245 C CA . PHE A 1 160 ? 10.589 -3.997 0.112 1.00 73.31 160 PHE A CA 1
ATOM 1246 C C . PHE A 1 160 ? 11.740 -4.065 -0.895 1.00 73.31 160 PHE A C 1
ATOM 1248 O O . PHE A 1 160 ? 12.133 -5.145 -1.316 1.00 73.31 160 PHE A O 1
ATOM 1255 N N . LEU A 1 161 ? 12.268 -2.911 -1.301 1.00 65.88 161 LEU A N 1
ATOM 1256 C CA . LEU A 1 161 ? 13.371 -2.787 -2.253 1.00 65.88 161 LEU A CA 1
ATOM 1257 C C . LEU A 1 161 ? 14.760 -2.779 -1.584 1.00 65.88 161 LEU A C 1
ATOM 1259 O O . LEU A 1 161 ? 15.764 -2.578 -2.284 1.00 65.88 161 LEU A O 1
ATOM 1263 N N . ARG A 1 162 ? 14.825 -2.900 -0.252 1.00 66.38 162 ARG A N 1
ATOM 1264 C CA . ARG A 1 162 ? 16.059 -3.038 0.543 1.00 66.38 162 ARG A CA 1
ATOM 1265 C C . ARG A 1 162 ? 16.266 -4.455 1.082 1.00 66.38 162 ARG A C 1
ATOM 1267 O O . ARG A 1 162 ? 17.414 -4.794 1.356 1.00 66.38 162 ARG A O 1
ATOM 1274 N N . GLU A 1 163 ? 15.192 -5.224 1.246 1.00 53.69 163 GLU A N 1
ATOM 1275 C CA . GLU A 1 163 ? 15.210 -6.661 1.571 1.00 53.69 163 GLU A CA 1
ATOM 1276 C C . GLU A 1 163 ? 15.485 -7.531 0.336 1.00 53.69 163 GLU A C 1
ATOM 1278 O O . GLU A 1 163 ? 16.205 -8.541 0.499 1.00 53.69 163 GLU A O 1
#

Mean predicted aligned error: 10.88 Å

pLDDT: mean 70.35, std 12.23, range [44.5, 89.69]

Sequence (163 aa):
MPSPEQYFWSLGLPKTRGTVFPVRANIFVESVEKKKTDLCQHGLFLTRFFSEHAKLSGYVLLLNDGVRGPFLRPSSDHNCHPTIPSWFHPFQMKFIMNTNVAAVGTMLSSELSSHVQSYALAIRGNLAEFTATVLAETCSANFSKTESILVGEVGLSDRFLRE

Nearest PDB structures (foldseek):
  4r79-assembly1_B  TM=2.398E-01  e=4.211E+00  Drosophila mauritiana
  4zdq-assembly5_A  TM=2.643E-01  e=5.071E+00  Burkholderia thailandensis E264
  1lwt-assembly1_A  TM=2.165E-01  e=4.480E+00  Saccharomyces cerevisiae

Foldseek 3Di:
DDDPQVVCVVVVHDSDPCRVDDDDPPDDDDDDDDALDVLQVQLVVLLVVPVVDPQDADKDKDDPLAAAEAQDDQDPDPPDDPPDDSRCVVVVVLQVPDPFKHWADWDQGPQPHRDGTHTIIIGGSVCSNVLSVQSNVLRDPPDHSVRSCCSNRHVVNVVSSVD

Organism: NCBI:txid582737

Radius of gyration: 17.26 Å; Cα contacts (8 Å, |Δi|>4): 212; chains: 1; bounding box: 47×37×41 Å